Protein AF-A0A355Q819-F1 (afdb_monomer_lite)

Radius of gyration: 12.19 Å; chains: 1; bounding box: 28×24×29 Å

Sequence (61 aa):
GRTLGFPTANIIPNVNLALNKGVYVSRVCWLGRRFWGVTNFGTRPTFLKDQPLMETHLLDE

pLDDT: mean 84.39, std 13.24, range [50.72, 96.12]

Structure (mmCIF, N/CA/C/O backbone):
data_AF-A0A355Q819-F1
#
_entry.id   AF-A0A355Q819-F1
#
loop_
_atom_site.group_PDB
_atom_site.id
_atom_site.type_symbol
_atom_site.label_atom_id
_atom_site.label_alt_id
_atom_site.label_comp_id
_atom_site.label_asym_id
_atom_site.label_entity_id
_atom_site.label_seq_id
_atom_site.pdbx_PDB_ins_code
_atom_site.Cartn_x
_atom_site.Cartn_y
_atom_site.Cartn_z
_atom_site.occupancy
_atom_site.B_iso_or_equiv
_atom_site.auth_seq_id
_atom_site.auth_comp_id
_atom_site.auth_asym_id
_atom_site.auth_atom_id
_atom_site.pdbx_PDB_model_num
ATOM 1 N N . GLY A 1 1 ? 4.455 9.323 3.112 1.00 61.47 1 GLY A N 1
ATOM 2 C CA . GLY A 1 1 ? 5.394 8.966 2.030 1.00 61.47 1 GLY A CA 1
ATOM 3 C C . GLY A 1 1 ? 5.966 10.176 1.314 1.00 61.47 1 GLY A C 1
ATOM 4 O O . GLY A 1 1 ? 7.157 10.424 1.423 1.00 61.47 1 GLY A O 1
ATOM 5 N N . ARG A 1 2 ? 5.131 10.946 0.602 1.00 61.53 2 ARG A N 1
ATOM 6 C CA . ARG A 1 2 ? 5.588 11.958 -0.371 1.00 61.53 2 ARG A CA 1
ATOM 7 C C . ARG A 1 2 ? 6.575 13.004 0.176 1.00 61.53 2 ARG A C 1
ATOM 9 O O . ARG A 1 2 ? 7.556 13.295 -0.491 1.00 61.53 2 ARG A O 1
ATOM 16 N N . THR A 1 3 ? 6.360 13.517 1.388 1.00 68.06 3 THR A N 1
ATOM 17 C CA . THR A 1 3 ? 7.261 14.498 2.031 1.00 68.06 3 THR A CA 1
ATOM 18 C C . THR A 1 3 ? 8.592 13.893 2.490 1.00 68.06 3 THR A C 1
ATOM 20 O O . THR A 1 3 ? 9.578 14.605 2.609 1.00 68.06 3 THR A O 1
ATOM 23 N N . LEU A 1 4 ? 8.630 12.579 2.732 1.00 70.44 4 LEU A N 1
ATOM 24 C CA . LEU A 1 4 ? 9.815 11.841 3.189 1.00 70.44 4 LEU A CA 1
ATOM 25 C C . LEU A 1 4 ? 10.631 11.252 2.022 1.00 70.44 4 LEU A C 1
ATOM 27 O O . LEU A 1 4 ? 11.527 10.456 2.261 1.00 70.44 4 LEU A O 1
ATOM 31 N N . GLY A 1 5 ? 10.302 11.594 0.770 1.00 75.81 5 GLY A N 1
ATOM 32 C CA . GLY A 1 5 ? 10.986 11.069 -0.419 1.00 75.81 5 GLY A CA 1
ATOM 33 C C . GLY A 1 5 ? 10.462 9.724 -0.935 1.00 75.81 5 GLY A C 1
ATOM 34 O O . GLY A 1 5 ? 10.987 9.217 -1.915 1.00 75.81 5 GLY A O 1
ATOM 35 N N . PHE A 1 6 ? 9.399 9.170 -0.340 1.00 79.25 6 PHE A N 1
ATOM 36 C CA . PHE A 1 6 ? 8.809 7.888 -0.752 1.00 79.25 6 PHE A CA 1
ATOM 37 C C . PHE A 1 6 ? 7.428 8.114 -1.393 1.00 79.25 6 PHE A C 1
ATOM 39 O O . PHE A 1 6 ? 6.408 8.142 -0.681 1.00 79.25 6 PHE A O 1
ATOM 46 N N . PRO A 1 7 ? 7.346 8.355 -2.717 1.00 86.44 7 PRO A N 1
ATOM 47 C CA . PRO A 1 7 ? 6.071 8.544 -3.399 1.00 86.44 7 PRO A CA 1
ATOM 48 C C . PRO A 1 7 ? 5.202 7.291 -3.251 1.00 86.44 7 PRO A C 1
ATOM 50 O O . PRO A 1 7 ? 5.684 6.163 -3.308 1.00 86.44 7 PRO A O 1
ATOM 53 N N . THR A 1 8 ? 3.911 7.501 -3.012 1.00 90.31 8 THR A N 1
ATOM 54 C CA . THR A 1 8 ? 2.943 6.435 -2.726 1.00 90.31 8 THR A CA 1
ATOM 55 C C . THR A 1 8 ? 1.675 6.658 -3.536 1.00 90.31 8 THR A C 1
ATOM 57 O O . THR A 1 8 ? 1.209 7.791 -3.676 1.00 90.31 8 THR A O 1
ATOM 60 N N . ALA A 1 9 ? 1.123 5.577 -4.077 1.00 91.50 9 ALA A N 1
ATOM 61 C CA . ALA A 1 9 ? -0.178 5.552 -4.720 1.00 91.50 9 ALA A CA 1
ATOM 62 C C . ALA A 1 9 ? -1.255 5.219 -3.679 1.00 91.50 9 ALA A C 1
ATOM 64 O O . ALA A 1 9 ? -1.175 4.191 -3.004 1.00 91.50 9 ALA A O 1
ATOM 65 N N . ASN A 1 10 ? -2.263 6.083 -3.571 1.00 90.94 10 ASN A N 1
ATOM 66 C CA . ASN A 1 10 ? -3.417 5.879 -2.700 1.00 90.94 10 ASN A CA 1
ATOM 67 C C . ASN A 1 10 ? -4.507 5.124 -3.460 1.00 90.94 10 ASN A C 1
ATOM 69 O O . ASN A 1 10 ? -4.949 5.579 -4.514 1.00 90.94 10 ASN A O 1
ATOM 73 N N . ILE A 1 11 ? -4.956 3.998 -2.917 1.00 90.06 11 ILE A N 1
ATOM 74 C CA . ILE A 1 11 ? -5.936 3.105 -3.534 1.00 90.06 11 ILE A CA 1
ATOM 75 C C . ILE A 1 11 ? -7.061 2.859 -2.527 1.00 90.06 11 ILE A C 1
ATOM 77 O O . ILE A 1 11 ? -6.813 2.472 -1.384 1.00 90.06 11 ILE A O 1
ATOM 81 N N . ILE A 1 12 ? -8.303 3.078 -2.955 1.00 90.25 12 ILE A N 1
ATOM 82 C CA . ILE A 1 12 ? -9.493 2.692 -2.192 1.00 90.25 12 ILE A CA 1
ATOM 83 C C . ILE A 1 12 ? -9.908 1.308 -2.702 1.00 90.25 12 ILE A C 1
ATOM 85 O O . ILE A 1 12 ? -10.188 1.173 -3.895 1.00 90.25 12 ILE A O 1
ATOM 89 N N . PRO A 1 13 ? -9.910 0.266 -1.857 1.00 86.00 13 PRO A N 1
ATOM 90 C CA . PRO A 1 13 ? -10.341 -1.050 -2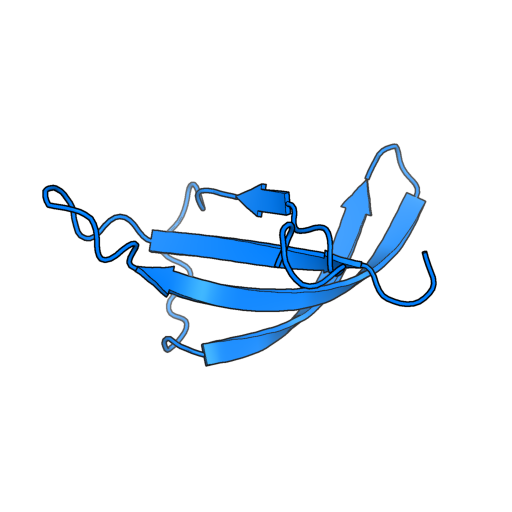.290 1.00 86.00 13 PRO A CA 1
ATOM 91 C C . PRO A 1 13 ? -11.856 -1.058 -2.519 1.00 86.00 13 PRO A C 1
ATOM 93 O O . PRO A 1 13 ? -12.631 -0.625 -1.669 1.00 86.00 13 PRO A O 1
ATOM 96 N N . ASN A 1 14 ? -12.281 -1.606 -3.658 1.00 87.00 14 ASN A N 1
ATOM 97 C CA . ASN A 1 14 ? -13.701 -1.759 -4.004 1.00 87.00 14 ASN A CA 1
ATOM 98 C C . ASN A 1 14 ? -14.347 -3.000 -3.358 1.00 87.00 14 ASN A C 1
ATOM 100 O O . ASN A 1 14 ? -15.506 -3.307 -3.623 1.00 87.00 14 ASN A O 1
ATOM 104 N N . VAL A 1 15 ? -13.590 -3.739 -2.545 1.00 86.38 15 VAL A N 1
ATOM 105 C CA . VAL A 1 15 ? -14.006 -4.977 -1.878 1.00 86.38 15 VAL A CA 1
ATOM 106 C C . VAL A 1 15 ? -13.512 -4.981 -0.436 1.00 86.38 15 VAL A C 1
ATOM 108 O O . VAL A 1 15 ? -12.518 -4.329 -0.108 1.00 86.38 15 VAL A O 1
ATOM 111 N N . ASN A 1 16 ? -14.170 -5.758 0.424 1.00 85.69 16 ASN A N 1
ATOM 112 C CA . ASN A 1 16 ? -13.609 -6.076 1.730 1.00 85.69 16 ASN A CA 1
AT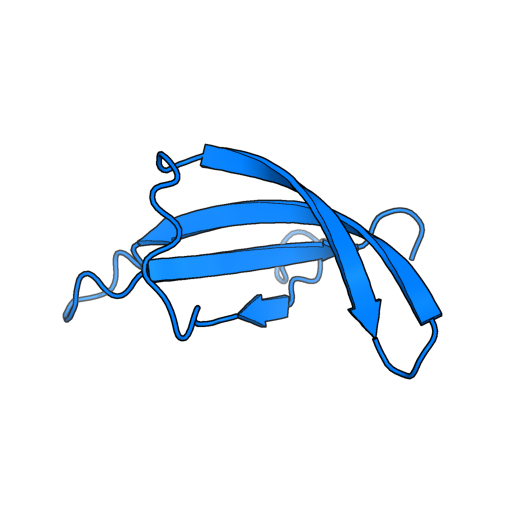OM 113 C C . ASN A 1 16 ? -12.451 -7.066 1.542 1.00 85.69 16 ASN A C 1
ATOM 115 O O . ASN A 1 16 ? -12.663 -8.200 1.123 1.00 85.69 16 ASN A O 1
ATOM 119 N N . LEU A 1 17 ? -11.232 -6.622 1.845 1.00 87.56 17 LEU A N 1
ATOM 120 C CA . LEU A 1 17 ? -10.021 -7.425 1.678 1.00 87.56 17 LEU A CA 1
ATOM 121 C C . LEU A 1 17 ? -9.871 -8.526 2.737 1.00 87.56 17 LEU A C 1
ATOM 123 O O . LEU A 1 17 ? -9.034 -9.402 2.557 1.00 87.56 17 LEU A O 1
ATOM 127 N N . ALA A 1 18 ? -10.630 -8.468 3.841 1.00 88.88 18 ALA A N 1
ATOM 128 C CA . ALA A 1 18 ? -10.468 -9.345 5.007 1.00 88.88 18 ALA A CA 1
ATOM 129 C C . ALA A 1 18 ? -9.012 -9.418 5.530 1.00 88.88 18 ALA A C 1
ATOM 131 O O . ALA A 1 18 ? -8.605 -10.403 6.143 1.00 88.88 18 ALA A O 1
ATOM 132 N N . LEU A 1 19 ? -8.221 -8.368 5.283 1.00 89.94 19 LEU A N 1
ATOM 133 C CA . LEU A 1 19 ? -6.853 -8.233 5.768 1.00 89.94 19 LEU A CA 1
ATOM 134 C C . LEU A 1 19 ? -6.845 -7.506 7.110 1.00 89.94 19 LEU A C 1
ATOM 136 O O . LEU A 1 19 ? -7.633 -6.588 7.344 1.00 89.94 19 LEU A O 1
ATOM 140 N N . ASN A 1 20 ? -5.907 -7.879 7.975 1.00 92.31 20 ASN A N 1
ATOM 141 C CA . ASN A 1 20 ? -5.593 -7.069 9.144 1.00 92.31 20 ASN A CA 1
ATOM 142 C C . ASN A 1 20 ? -4.903 -5.774 8.704 1.00 92.31 20 ASN A C 1
ATOM 144 O O . ASN A 1 20 ? -4.220 -5.733 7.682 1.00 92.31 20 ASN A O 1
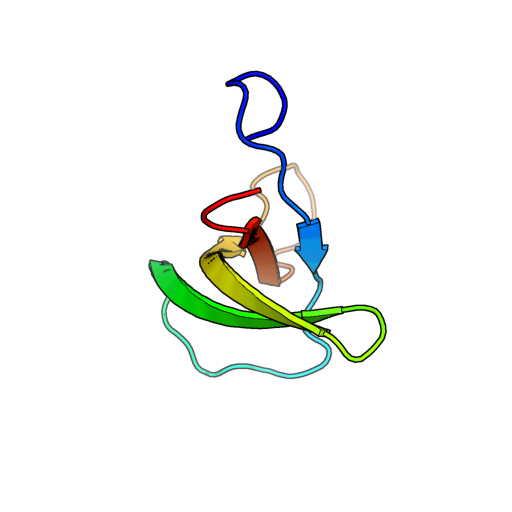ATOM 148 N N . LYS A 1 21 ? -5.062 -4.703 9.487 1.00 91.81 21 LYS A N 1
ATOM 149 C CA . LYS A 1 21 ? -4.299 -3.472 9.252 1.00 91.81 21 LYS A CA 1
ATOM 150 C C . LYS A 1 21 ? -2.809 -3.780 9.403 1.00 91.81 21 LYS A C 1
ATOM 152 O O . LYS A 1 21 ? -2.416 -4.426 10.374 1.00 91.81 21 LYS A O 1
ATOM 157 N N . GLY A 1 22 ? -1.993 -3.328 8.461 1.00 94.19 22 GLY A N 1
ATOM 158 C CA . GLY A 1 22 ? -0.575 -3.658 8.451 1.00 94.19 22 GLY A CA 1
ATOM 159 C C . GLY A 1 22 ? 0.109 -3.380 7.123 1.00 94.19 22 GLY A C 1
ATOM 160 O O . GLY A 1 22 ? -0.488 -2.854 6.184 1.00 94.19 22 GLY A O 1
ATOM 161 N N . VAL A 1 23 ? 1.385 -3.749 7.064 1.00 95.25 23 VAL A N 1
ATOM 162 C CA . VAL A 1 23 ? 2.247 -3.558 5.898 1.00 95.25 23 VAL A CA 1
ATOM 163 C C . VAL A 1 23 ? 2.474 -4.896 5.206 1.00 95.25 23 VAL A C 1
ATOM 165 O O . VAL A 1 23 ? 2.798 -5.890 5.853 1.00 95.25 23 VAL A O 1
ATOM 168 N N . TYR A 1 24 ? 2.324 -4.903 3.886 1.00 95.56 24 TYR A N 1
ATOM 169 C CA . TYR A 1 24 ? 2.394 -6.092 3.047 1.00 95.56 24 TYR A CA 1
ATOM 170 C C . TYR A 1 24 ? 3.333 -5.869 1.865 1.00 95.56 24 TYR A C 1
ATOM 172 O O . TYR A 1 24 ? 3.362 -4.785 1.281 1.00 95.56 24 TYR A O 1
ATOM 180 N N . VAL A 1 25 ? 4.049 -6.919 1.461 1.00 96.00 25 VAL A N 1
ATOM 181 C CA . VAL A 1 25 ? 4.659 -6.962 0.126 1.00 96.00 25 VAL A CA 1
ATOM 182 C C . VAL A 1 25 ? 3.546 -7.168 -0.895 1.00 96.00 25 VAL A C 1
ATOM 184 O O . VAL A 1 25 ? 2.669 -8.013 -0.707 1.00 96.00 25 VAL A O 1
ATOM 187 N N . SER A 1 26 ? 3.574 -6.399 -1.977 1.00 94.81 26 SER A N 1
ATOM 188 C CA . SER A 1 26 ? 2.553 -6.433 -3.015 1.00 94.81 26 SER A CA 1
ATOM 189 C C . SER A 1 26 ? 3.145 -6.506 -4.420 1.00 94.81 26 SER A C 1
ATOM 191 O O . SER A 1 26 ? 4.294 -6.153 -4.694 1.00 94.81 26 SER A O 1
ATOM 193 N N . ARG A 1 27 ? 2.313 -7.003 -5.335 1.00 95.50 27 ARG A N 1
ATOM 194 C CA . ARG A 1 27 ? 2.564 -7.057 -6.772 1.00 95.50 27 ARG A CA 1
ATOM 195 C C . ARG A 1 27 ? 1.681 -6.013 -7.451 1.00 95.50 27 ARG A C 1
ATOM 197 O O . ARG A 1 27 ? 0.477 -6.218 -7.567 1.00 95.50 27 ARG A O 1
ATOM 204 N N . VAL A 1 28 ? 2.266 -4.929 -7.957 1.00 94.19 28 VAL A N 1
ATOM 205 C CA . VAL A 1 28 ? 1.525 -3.803 -8.556 1.00 94.19 28 VAL A CA 1
ATOM 206 C C . VAL A 1 28 ? 1.532 -3.882 -10.077 1.00 94.19 28 VAL A C 1
ATOM 208 O O . VAL A 1 28 ? 2.594 -3.908 -10.701 1.00 94.19 28 VAL A O 1
ATOM 211 N N . CYS A 1 29 ? 0.349 -3.946 -10.684 1.00 94.25 29 CYS A N 1
ATOM 212 C CA . CYS A 1 29 ? 0.193 -3.876 -12.134 1.00 94.25 29 CYS A CA 1
ATOM 213 C C . CYS A 1 29 ? -0.131 -2.437 -12.541 1.00 94.25 29 CYS A C 1
ATOM 215 O O . CYS A 1 29 ? -1.150 -1.897 -12.117 1.00 94.25 29 CYS A O 1
ATOM 217 N N . TRP A 1 30 ? 0.720 -1.824 -13.359 1.00 90.06 30 TRP A N 1
ATOM 218 C CA . TRP A 1 30 ? 0.515 -0.469 -13.860 1.00 90.06 30 TRP A CA 1
ATOM 219 C C . TRP A 1 30 ? 0.966 -0.385 -15.317 1.00 90.06 30 TRP A C 1
ATOM 221 O O . TRP A 1 30 ? 2.075 -0.798 -15.649 1.00 90.06 30 TRP A O 1
ATOM 231 N N . LEU A 1 31 ? 0.075 0.090 -16.196 1.00 91.94 31 LEU A N 1
ATOM 232 C CA . LEU A 1 31 ? 0.304 0.201 -17.647 1.00 91.94 31 LEU A CA 1
ATOM 233 C C . LEU A 1 31 ? 0.846 -1.094 -18.290 1.00 91.94 31 LEU A C 1
ATOM 235 O O . LEU A 1 31 ? 1.769 -1.071 -19.097 1.00 91.94 31 LEU A O 1
ATOM 239 N N . GLY A 1 32 ? 0.308 -2.250 -17.886 1.00 94.56 32 GLY A N 1
ATOM 240 C CA . GLY A 1 32 ? 0.735 -3.564 -18.390 1.00 94.56 32 GLY A CA 1
ATOM 241 C C . GLY A 1 32 ? 2.082 -4.055 -17.845 1.00 94.56 32 GLY A C 1
ATOM 242 O O . GLY A 1 32 ? 2.459 -5.201 -18.087 1.00 94.56 32 GLY A O 1
ATOM 243 N N . ARG A 1 33 ? 2.791 -3.234 -17.063 1.00 93.50 33 ARG A N 1
ATOM 244 C CA . ARG A 1 33 ? 4.029 -3.607 -16.380 1.00 93.50 33 ARG A CA 1
ATOM 245 C C . ARG A 1 33 ? 3.755 -4.030 -14.950 1.00 93.50 33 ARG A C 1
ATOM 247 O O . ARG A 1 33 ? 2.753 -3.679 -14.324 1.00 93.50 33 ARG A O 1
ATOM 254 N N . ARG A 1 34 ? 4.681 -4.829 -14.441 1.00 94.75 34 ARG A N 1
ATOM 255 C CA . ARG A 1 34 ? 4.587 -5.469 -13.146 1.00 94.75 34 ARG A CA 1
ATOM 256 C C . ARG A 1 34 ? 5.729 -4.972 -12.250 1.00 94.75 34 ARG A C 1
ATOM 258 O O . ARG A 1 34 ? 6.862 -5.373 -12.453 1.00 94.75 34 ARG A O 1
ATOM 265 N N . PHE A 1 35 ? 5.406 -4.276 -11.154 1.00 94.00 35 PHE A N 1
ATOM 266 C CA . PHE A 1 35 ? 6.354 -3.802 -10.121 1.00 94.00 35 PHE A CA 1
ATOM 267 C C . PHE A 1 35 ? 6.178 -4.473 -8.750 1.00 94.00 35 PHE A C 1
ATOM 269 O O . PHE A 1 35 ? 5.058 -4.848 -8.385 1.00 94.00 35 PHE A O 1
ATOM 276 N N . TRP A 1 36 ? 7.271 -4.654 -8.012 1.00 96.12 36 TRP A N 1
ATOM 277 C CA . TRP A 1 36 ? 7.194 -4.969 -6.586 1.00 96.12 36 TRP A CA 1
ATOM 278 C C . TRP A 1 36 ? 6.848 -3.705 -5.809 1.00 96.12 36 TRP A C 1
ATOM 280 O O . TRP A 1 36 ? 7.207 -2.603 -6.216 1.00 96.12 36 TRP A O 1
ATOM 290 N N . GLY A 1 37 ? 6.128 -3.859 -4.706 1.00 94.88 37 GLY A N 1
ATOM 291 C CA . GLY A 1 37 ? 5.776 -2.735 -3.862 1.00 94.88 37 GLY A CA 1
ATOM 292 C C . GLY A 1 37 ? 5.589 -3.122 -2.409 1.00 94.88 37 GLY A C 1
ATOM 293 O O . GLY A 1 37 ? 5.477 -4.297 -2.055 1.00 94.88 37 GLY A O 1
ATOM 294 N N . VAL A 1 38 ? 5.542 -2.095 -1.573 1.00 95.56 38 VAL A N 1
ATOM 295 C CA . VAL A 1 38 ? 5.173 -2.183 -0.165 1.00 95.56 38 VAL A CA 1
ATOM 296 C C . VAL A 1 38 ? 3.868 -1.428 0.009 1.00 95.56 38 VAL A C 1
ATOM 298 O O . VAL A 1 38 ? 3.792 -0.234 -0.285 1.00 95.56 38 VAL A O 1
ATOM 301 N N . THR A 1 39 ? 2.836 -2.128 0.471 1.00 94.81 39 THR A N 1
ATOM 302 C CA . THR A 1 39 ? 1.497 -1.576 0.660 1.00 94.81 39 THR A CA 1
ATOM 303 C C . THR A 1 39 ? 1.131 -1.552 2.132 1.00 94.81 39 THR A C 1
ATOM 305 O O . THR A 1 39 ? 1.068 -2.591 2.784 1.00 94.81 39 THR A O 1
ATOM 308 N N . ASN A 1 40 ? 0.835 -0.364 2.645 1.00 94.38 40 ASN A N 1
ATOM 309 C CA . ASN A 1 40 ? 0.186 -0.189 3.934 1.00 94.38 40 ASN A CA 1
ATOM 310 C C . ASN A 1 40 ? -1.333 -0.288 3.749 1.00 94.38 40 ASN A C 1
ATOM 312 O O . ASN A 1 40 ? -1.898 0.475 2.967 1.00 94.38 40 ASN A O 1
ATOM 316 N N . PHE A 1 41 ? -1.989 -1.201 4.462 1.00 93.56 41 PHE A N 1
ATOM 317 C CA . PHE A 1 41 ? -3.442 -1.272 4.573 1.00 93.56 41 PHE A CA 1
ATOM 318 C C . PHE A 1 41 ? -3.880 -0.727 5.931 1.00 93.56 41 PHE A C 1
ATOM 320 O O . PHE A 1 41 ? -3.543 -1.279 6.980 1.00 93.56 41 PHE A O 1
ATOM 327 N N . GLY A 1 42 ? -4.657 0.351 5.915 1.00 89.69 42 GLY A N 1
ATOM 328 C CA . GLY A 1 42 ? -5.094 1.020 7.131 1.00 89.69 42 GLY A CA 1
ATOM 329 C C . GLY A 1 42 ? -6.359 1.842 6.938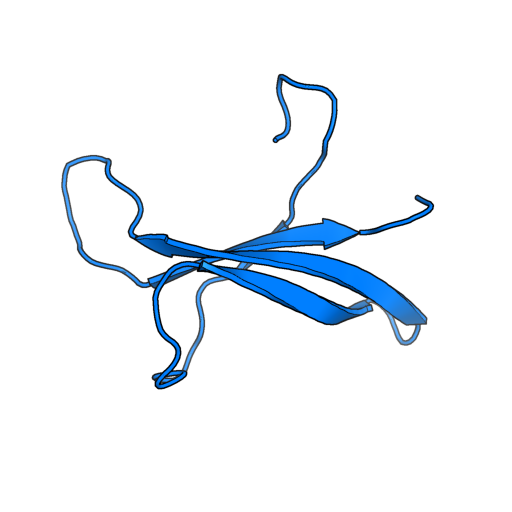 1.00 89.69 42 GLY A C 1
ATOM 330 O O . GLY A 1 42 ? -7.102 1.686 5.972 1.00 89.69 42 GLY A O 1
ATOM 331 N N . THR A 1 43 ? -6.609 2.726 7.895 1.00 79.56 43 THR A N 1
ATOM 332 C CA . THR A 1 43 ? -7.727 3.677 7.888 1.00 79.56 43 THR A CA 1
ATOM 333 C C . THR A 1 43 ? -7.165 5.085 7.962 1.00 79.56 43 THR A C 1
ATOM 335 O O . THR A 1 43 ? -6.232 5.329 8.730 1.00 79.56 43 THR A O 1
ATOM 338 N N . ARG A 1 44 ? -7.716 6.022 7.186 1.00 69.12 44 ARG A N 1
ATOM 339 C CA . ARG A 1 44 ? -7.269 7.417 7.240 1.00 69.12 44 ARG A CA 1
ATOM 340 C C . 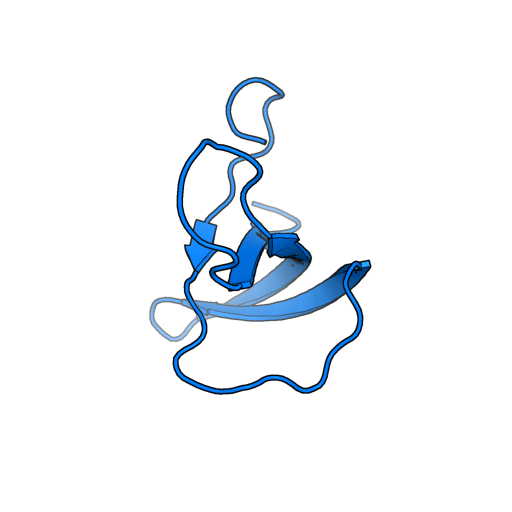ARG A 1 44 ? -7.792 8.067 8.536 1.00 69.12 44 ARG A C 1
ATOM 342 O O . ARG A 1 44 ? -8.998 8.063 8.745 1.00 69.12 44 ARG A O 1
ATOM 349 N N . PRO A 1 45 ? -6.933 8.649 9.393 1.00 55.72 45 PRO A N 1
ATOM 350 C CA . PRO A 1 45 ? -7.358 9.182 10.690 1.00 55.72 45 PRO A CA 1
ATOM 351 C C . PRO A 1 45 ? -8.021 10.572 10.623 1.00 55.72 45 PRO A C 1
ATOM 353 O O . PRO A 1 45 ? -8.370 11.129 11.660 1.00 55.72 45 PRO A O 1
ATOM 356 N N . THR A 1 46 ? -8.190 11.179 9.442 1.00 55.16 46 THR A N 1
ATOM 357 C CA . THR A 1 46 ? -8.785 12.518 9.333 1.00 55.16 46 THR A CA 1
ATOM 358 C C . THR A 1 46 ? -10.315 12.493 9.347 1.00 55.16 46 THR A C 1
ATOM 360 O O . THR A 1 46 ? -10.959 12.132 8.369 1.00 55.16 46 THR A O 1
ATOM 363 N N . PHE A 1 47 ? -10.842 12.939 10.490 1.00 50.84 47 PHE A N 1
ATOM 364 C CA . PHE A 1 47 ? -12.159 13.474 10.870 1.00 50.84 47 PHE A CA 1
ATOM 365 C C . PHE A 1 47 ? -13.479 12.889 10.365 1.00 50.84 47 PHE A C 1
ATOM 367 O O . PHE A 1 47 ? -14.458 13.098 11.066 1.00 50.84 47 PHE A O 1
ATOM 374 N N . LEU A 1 48 ? -13.579 12.145 9.266 1.00 50.72 48 LEU A N 1
ATOM 375 C CA . LEU A 1 48 ? -14.829 11.489 8.877 1.00 50.72 48 LEU A CA 1
ATOM 376 C C . LEU A 1 48 ? -14.545 10.295 7.958 1.00 50.72 48 LEU A C 1
ATOM 378 O O . LEU A 1 48 ? -14.120 10.473 6.818 1.00 50.72 48 LEU A O 1
ATOM 382 N N . LYS A 1 49 ? -14.941 9.114 8.452 1.00 57.31 49 LYS A N 1
ATOM 383 C CA . LYS A 1 49 ? -15.080 7.802 7.794 1.00 57.31 49 LYS A CA 1
ATOM 384 C C . LYS A 1 49 ? -13.899 6.842 7.974 1.00 57.31 49 LYS A C 1
ATOM 386 O O . LYS A 1 49 ? -12.810 7.061 7.454 1.00 57.31 49 LYS A O 1
ATOM 391 N N . ASP A 1 50 ? -14.206 5.700 8.595 1.00 66.62 50 ASP A N 1
ATOM 392 C CA . ASP A 1 50 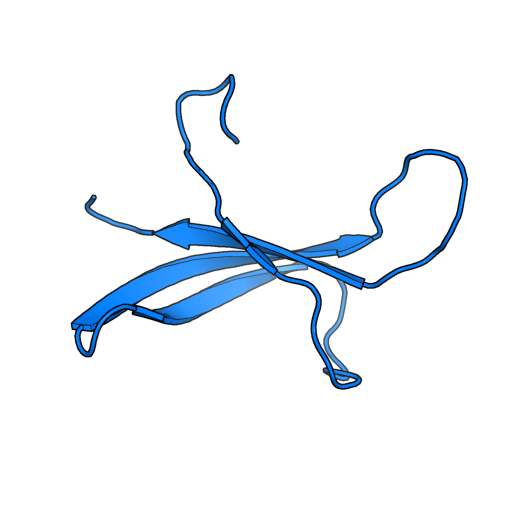? -13.437 4.444 8.636 1.00 66.62 50 ASP A CA 1
ATOM 393 C C . ASP A 1 50 ? -13.278 3.799 7.246 1.00 66.62 50 ASP A C 1
ATOM 395 O O . ASP A 1 50 ? -13.469 2.597 7.056 1.00 66.62 50 ASP A O 1
ATOM 399 N N . GLN A 1 51 ? -12.976 4.599 6.225 1.00 74.75 51 GLN A N 1
ATOM 400 C CA . GLN A 1 51 ? -12.765 4.085 4.887 1.00 74.75 51 GLN A CA 1
ATOM 401 C C . GLN A 1 51 ? -11.409 3.374 4.827 1.00 74.75 51 GLN A C 1
ATOM 403 O O . GLN A 1 51 ? -10.385 3.976 5.182 1.00 74.75 51 GLN A O 1
ATOM 408 N N . PRO A 1 52 ? -11.385 2.106 4.381 1.00 81.88 52 PRO A N 1
ATOM 409 C CA . PRO A 1 52 ? -10.138 1.405 4.139 1.00 81.88 52 PRO A CA 1
ATOM 410 C C . PRO A 1 52 ? -9.326 2.148 3.076 1.00 81.88 52 PRO A C 1
ATOM 412 O O . PRO A 1 52 ? -9.853 2.554 2.039 1.00 81.88 52 PRO A O 1
ATOM 415 N N . LEU A 1 53 ? -8.033 2.311 3.337 1.00 89.62 53 LEU A N 1
ATOM 416 C CA . LEU A 1 53 ? -7.082 2.945 2.436 1.00 89.62 53 LEU A CA 1
ATOM 417 C C . LEU A 1 53 ? -5.854 2.051 2.294 1.00 89.62 53 LEU A C 1
ATOM 419 O O . LEU A 1 53 ? -5.296 1.580 3.287 1.00 89.62 53 LEU A O 1
ATOM 423 N N . MET A 1 54 ? -5.430 1.851 1.051 1.00 92.12 54 MET A N 1
ATOM 424 C CA . MET A 1 54 ? -4.150 1.243 0.720 1.00 92.12 54 MET A CA 1
ATOM 425 C C . MET A 1 54 ? -3.194 2.325 0.224 1.00 92.12 54 MET A C 1
ATOM 427 O O . MET A 1 54 ? -3.516 3.055 -0.711 1.00 92.12 54 MET A O 1
ATOM 431 N N . GLU A 1 55 ? -2.010 2.412 0.816 1.00 93.56 55 GLU A N 1
ATOM 432 C CA . GLU A 1 55 ? -0.929 3.288 0.357 1.00 93.56 55 GLU A CA 1
ATOM 433 C C . GLU A 1 55 ? 0.217 2.412 -0.136 1.00 93.56 55 GLU A C 1
ATOM 435 O O . GLU A 1 55 ? 0.783 1.649 0.643 1.00 93.56 55 GLU A O 1
ATOM 440 N N . THR A 1 56 ? 0.548 2.482 -1.425 1.00 94.19 56 THR A N 1
ATOM 441 C CA . THR A 1 56 ? 1.558 1.603 -2.035 1.00 94.19 56 THR A CA 1
ATOM 442 C C . THR A 1 56 ? 2.755 2.383 -2.543 1.00 94.19 56 THR A C 1
ATOM 444 O O . THR A 1 56 ? 2.590 3.299 -3.344 1.00 94.19 56 THR A O 1
ATOM 447 N N . HIS A 1 57 ? 3.953 1.999 -2.113 1.00 92.94 57 HIS A N 1
ATOM 448 C CA . HIS A 1 57 ? 5.227 2.460 -2.661 1.00 92.94 57 HIS A CA 1
ATOM 449 C C . HIS A 1 57 ? 5.793 1.381 -3.590 1.00 92.94 57 HIS A C 1
ATOM 451 O O . HIS A 1 57 ? 5.774 0.207 -3.223 1.00 92.94 57 HIS A O 1
ATOM 457 N N . LEU A 1 58 ? 6.262 1.755 -4.781 1.00 93.56 58 LEU A N 1
ATOM 458 C CA . LEU A 1 58 ? 6.951 0.832 -5.687 1.00 93.56 58 LEU A CA 1
ATOM 459 C C . LEU A 1 58 ? 8.421 0.722 -5.280 1.00 93.56 58 LEU A C 1
ATOM 461 O O . LEU A 1 58 ? 9.030 1.728 -4.940 1.00 93.56 58 LEU A O 1
ATOM 465 N N . LEU A 1 59 ? 8.961 -0.492 -5.289 1.00 89.38 59 LEU A N 1
ATOM 466 C CA . LEU A 1 59 ? 10.375 -0.749 -5.022 1.00 89.38 59 LEU A CA 1
ATOM 467 C C . LEU A 1 59 ? 11.174 -0.641 -6.330 1.00 89.38 59 LEU A C 1
ATOM 469 O O . LEU A 1 59 ? 10.689 -1.090 -7.369 1.00 89.38 59 LEU A O 1
ATOM 473 N N . ASP A 1 60 ? 12.388 -0.089 -6.242 1.00 74.38 60 ASP A N 1
ATOM 474 C CA . ASP A 1 60 ? 13.350 0.089 -7.346 1.00 74.38 60 ASP A CA 1
ATOM 475 C C . ASP A 1 60 ? 12.903 1.043 -8.481 1.00 74.38 60 ASP A C 1
ATOM 477 O O . ASP A 1 60 ? 13.315 0.881 -9.632 1.00 74.38 60 ASP A O 1
ATOM 481 N N . GLU A 1 61 ? 12.078 2.045 -8.151 1.00 57.19 61 GLU A N 1
ATOM 482 C CA . GLU A 1 61 ? 11.735 3.201 -9.009 1.00 57.19 61 GLU A CA 1
ATOM 483 C C . GLU A 1 61 ? 12.468 4.477 -8.569 1.00 57.19 61 GLU A C 1
ATOM 485 O O . GLU A 1 61 ? 12.599 4.696 -7.340 1.00 57.19 61 GLU A O 1
#

Secondary structure (DSSP, 8-state):
-GGGT---EEE--SS---PPSEEEEEEEEETTEEEEEEEEEEE--SSS---EEEEEEETT-

Foldseek 3Di:
DVVVPFAKDKDQDPDDPPDDFAKDWDWDQDPNDIFIWIWGWAADPPDDDRGIIIIITTPPD